Protein AF-A0A453IRW3-F1 (afdb_monomer)

Radius of gyration: 19.06 Å; Cα contacts (8 Å, |Δi|>4): 81; chains: 1; bounding box: 43×28×59 Å

InterPro domains:
  IPR002937 Amine oxidase [PF01593] (15-104)
  IPR036188 FAD/NAD(P)-binding domain superfamily [G3DSA:3.50.50.60] (85-104)
  IPR050281 Flavin monoamine oxidase and related enzymes [PTHR10742] (8-104)

Nearest PDB structures (foldseek):
  3kpf-assembly1_A  TM=9.310E-01  e=2.718E-11  Zea mays
  5lgb-assembly1_A  TM=8.597E-01  e=1.952E-02  Mus musculus
  5mbx-assembly1_A  TM=8.593E-01  e=2.098E-02  Mus musculus
  4czz-assembly1_A  TM=8.901E-01  e=3.734E-02  Homo sapiens
  5lfo-assembly1_A  TM=8.571E-01  e=4.981E-02  Mus musculus

Secondary structure (DSSP, 8-state):
--EEEEE-TTTSTT---EEEEE-THHHHHHHTS-HHHHHHHHHHHHHHHTTTS--PPPS------TTT-TTTSSSS----TT--HHHHHHHT--BTTB---S--

Solvent-accessible surface area (backbone atoms only — not comparable to full-atom values): 6926 Å² total; per-residue (Å²): 134,71,72,50,79,44,77,44,49,90,91,36,71,92,62,86,51,76,48,75,48,63,50,72,71,58,38,59,53,56,62,75,51,55,70,70,57,53,52,52,51,51,43,51,52,49,40,64,75,40,72,90,56,91,72,69,81,76,90,78,85,87,79,86,48,36,61,80,33,93,88,61,58,38,89,74,89,77,84,59,94,86,73,50,74,67,63,53,54,55,62,50,52,60,61,89,95,46,77,51,84,68,97,107

pLDDT: mean 87.74, std 9.17, range [48.78, 96.75]

Mean predicted aligned error: 6.6 Å

Organism: Aegilops tauschii subsp. strangulata (NCBI:txid200361)

Sequence (104 aa):
ELLSVQELEAPYPDANVLLVTVTDEESRRIEQQSDNQTKAEIVEVLRSMFSGEDVPDATDILVPRWWSDRFYRGTFSNWPIGVNRYEYDQLRAPVGRVYFTGEH

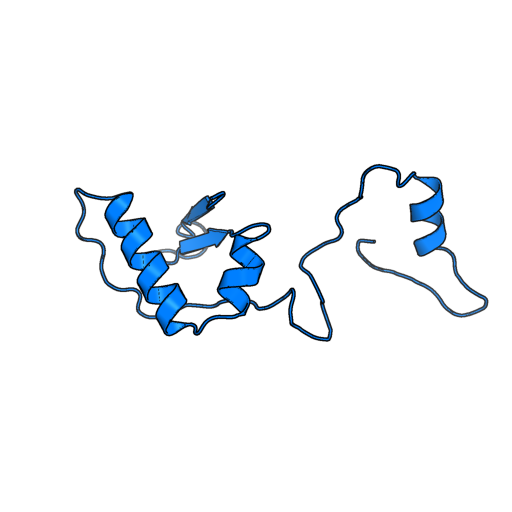Structure (mmCIF, N/CA/C/O backbone):
data_AF-A0A453IRW3-F1
#
_entry.id   AF-A0A453IRW3-F1
#
loop_
_atom_site.group_PDB
_atom_site.id
_atom_site.type_symbol
_atom_site.label_atom_id
_atom_site.label_alt_id
_atom_site.label_comp_id
_atom_site.label_asym_id
_atom_site.label_entity_id
_atom_site.label_seq_id
_atom_site.pdbx_PDB_ins_code
_atom_site.Cartn_x
_atom_site.Cartn_y
_atom_site.Cartn_z
_atom_site.occupancy
_atom_site.B_iso_or_equiv
_atom_site.auth_seq_id
_atom_site.auth_comp_id
_atom_site.auth_asym_id
_atom_site.auth_atom_id
_atom_site.pdbx_PDB_model_num
ATOM 1 N N . GLU A 1 1 ? 10.526 2.188 14.129 1.00 48.78 1 GLU A N 1
ATOM 2 C CA . GLU A 1 1 ? 9.561 1.972 13.034 1.00 48.78 1 GLU A CA 1
ATOM 3 C C . GLU A 1 1 ? 9.171 3.315 12.443 1.00 48.78 1 GLU A C 1
ATOM 5 O O . GLU A 1 1 ? 8.891 4.238 13.201 1.00 48.78 1 GLU A O 1
ATOM 10 N N . LEU A 1 2 ? 9.223 3.463 11.118 1.00 51.84 2 LEU A N 1
ATOM 11 C CA . LEU A 1 2 ? 8.681 4.639 10.436 1.00 51.84 2 LEU A CA 1
ATOM 12 C C . LEU A 1 2 ? 7.240 4.318 10.038 1.00 51.84 2 LEU A C 1
ATOM 14 O O . LEU A 1 2 ? 6.992 3.646 9.041 1.00 51.84 2 LEU A O 1
ATOM 18 N N . LEU A 1 3 ? 6.310 4.775 10.869 1.00 62.78 3 LEU A N 1
ATOM 19 C CA . LEU A 1 3 ? 4.873 4.740 10.634 1.00 62.78 3 LEU A CA 1
ATOM 20 C C . LEU A 1 3 ? 4.394 6.185 10.509 1.00 62.78 3 LEU A C 1
ATOM 22 O O . LEU A 1 3 ? 4.686 7.012 11.374 1.00 62.78 3 LEU A O 1
ATOM 26 N N . SER A 1 4 ? 3.668 6.498 9.439 1.00 76.19 4 SER A N 1
ATOM 27 C CA . SER A 1 4 ? 2.944 7.769 9.328 1.00 76.19 4 SER A CA 1
ATOM 28 C C . SER A 1 4 ? 1.455 7.493 9.211 1.00 76.19 4 SER A C 1
ATOM 30 O O . SER A 1 4 ? 1.061 6.689 8.367 1.00 76.19 4 SER A O 1
ATOM 32 N N . VAL A 1 5 ? 0.645 8.188 10.006 1.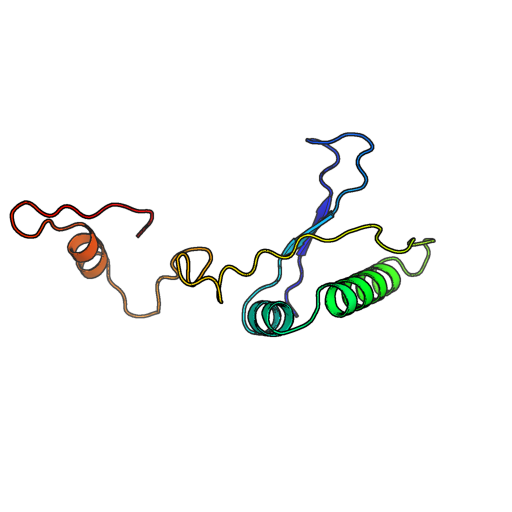00 77.25 5 VAL A N 1
ATOM 33 C CA . VAL A 1 5 ? -0.818 8.099 9.972 1.00 77.25 5 VAL A CA 1
ATOM 34 C C . VAL A 1 5 ? -1.372 9.419 9.445 1.00 77.25 5 VAL A C 1
ATOM 36 O O . VAL A 1 5 ? -0.950 10.487 9.887 1.00 77.25 5 VAL A O 1
ATOM 39 N N . GLN A 1 6 ? -2.285 9.345 8.483 1.00 79.25 6 GLN A N 1
ATOM 40 C CA . GLN A 1 6 ? -2.985 10.486 7.902 1.00 79.25 6 GLN A CA 1
ATOM 41 C C . GLN A 1 6 ? -4.489 10.243 7.962 1.00 79.25 6 GLN A C 1
ATOM 43 O O . GLN A 1 6 ? -4.968 9.167 7.605 1.00 79.25 6 GLN A O 1
ATOM 48 N N . GLU A 1 7 ? -5.233 11.253 8.389 1.00 77.81 7 GLU A N 1
ATOM 49 C CA . GLU A 1 7 ? -6.690 11.242 8.360 1.00 77.81 7 GLU A CA 1
ATOM 50 C C . GLU A 1 7 ? -7.200 11.729 7.000 1.00 77.81 7 GLU A C 1
ATOM 52 O O . GLU A 1 7 ? -6.659 12.672 6.417 1.00 77.81 7 GLU A O 1
ATOM 57 N N . LEU A 1 8 ? -8.241 11.078 6.480 1.00 75.75 8 LEU A N 1
ATOM 58 C CA . LEU A 1 8 ? -8.817 11.376 5.167 1.00 75.75 8 LEU A CA 1
ATOM 59 C C . LEU A 1 8 ? -10.159 12.130 5.251 1.00 75.75 8 LEU A C 1
ATOM 61 O O . LEU A 1 8 ? -11.002 11.977 4.370 1.00 75.75 8 LEU A O 1
ATOM 65 N N . GLU A 1 9 ? -10.353 12.973 6.270 1.00 72.50 9 GLU A N 1
ATOM 66 C CA . GLU A 1 9 ? -11.606 13.717 6.499 1.00 72.50 9 GLU A CA 1
ATOM 67 C C . GLU A 1 9 ? -11.953 14.674 5.342 1.00 72.50 9 GLU A C 1
ATOM 69 O O . GLU A 1 9 ? -13.086 14.706 4.867 1.00 72.50 9 GLU A O 1
ATOM 74 N N . ALA A 1 10 ? -10.969 15.418 4.821 1.00 74.25 10 ALA A N 1
ATOM 75 C CA . ALA A 1 10 ? -11.193 16.382 3.740 1.00 74.25 10 ALA A CA 1
ATOM 76 C C . ALA A 1 10 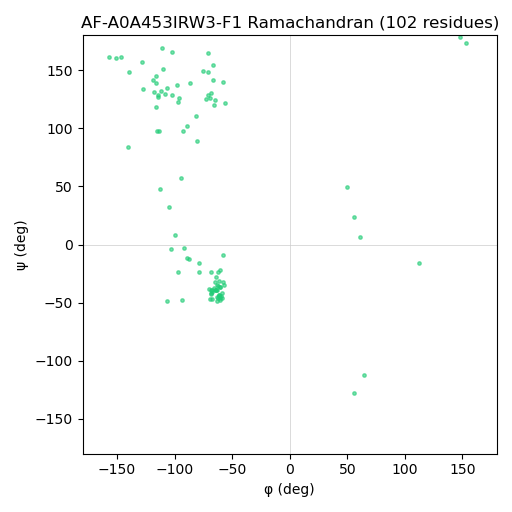? -11.746 15.755 2.438 1.00 74.25 10 ALA A C 1
ATOM 78 O O . ALA A 1 10 ? -12.676 16.322 1.859 1.00 74.25 10 ALA A O 1
ATOM 79 N N . PRO A 1 11 ? -11.212 14.620 1.938 1.00 76.12 11 PRO A N 1
ATOM 80 C CA . PRO A 1 11 ? -11.802 13.932 0.790 1.00 76.12 11 PRO A CA 1
ATOM 81 C C . PRO A 1 11 ? -13.040 13.084 1.133 1.00 76.12 11 PRO A C 1
ATOM 83 O O . PRO A 1 11 ? -13.847 12.850 0.233 1.00 76.12 11 PRO A O 1
ATOM 86 N N . TYR A 1 12 ? -13.210 12.635 2.385 1.00 77.44 12 TYR A N 1
ATOM 87 C CA . TYR A 1 12 ? -14.313 11.758 2.803 1.00 77.44 12 TYR A CA 1
ATOM 88 C C . TYR A 1 12 ? -14.868 12.143 4.187 1.00 77.44 12 TYR A C 1
ATOM 90 O O . TYR A 1 12 ? -14.505 11.526 5.194 1.00 77.44 12 TYR A O 1
ATOM 98 N N . PRO A 1 13 ? -15.784 13.125 4.245 1.00 78.81 13 PRO A N 1
ATOM 99 C CA . PRO A 1 13 ? -16.426 13.522 5.493 1.00 78.81 13 PRO A CA 1
ATOM 100 C C . PRO A 1 13 ? -17.144 12.333 6.138 1.00 78.81 13 PRO A C 1
ATOM 102 O O . PRO A 1 13 ? -17.766 11.533 5.436 1.00 78.81 13 PRO A O 1
ATOM 105 N N . ASP A 1 14 ? -17.049 12.218 7.462 1.00 82.62 14 ASP A N 1
ATOM 106 C CA . ASP A 1 14 ? -17.714 11.196 8.288 1.00 82.62 14 ASP A CA 1
ATOM 107 C C . ASP A 1 14 ? -17.334 9.727 7.991 1.00 82.62 14 ASP A C 1
ATOM 109 O O . ASP A 1 14 ? -17.915 8.803 8.564 1.00 82.62 14 ASP A O 1
ATOM 113 N N . ALA A 1 15 ? -16.350 9.473 7.119 1.00 82.44 15 ALA A N 1
ATOM 114 C CA . ALA A 1 15 ? -15.979 8.113 6.724 1.00 82.44 15 ALA A CA 1
ATOM 115 C C . ALA A 1 15 ? -15.109 7.381 7.763 1.00 82.44 15 ALA A C 1
ATOM 117 O O . ALA A 1 15 ? -14.999 6.158 7.693 1.00 82.44 15 ALA A O 1
ATOM 118 N N . ASN A 1 16 ? -14.509 8.104 8.721 1.00 87.75 16 ASN A N 1
ATOM 119 C CA . ASN A 1 16 ? -13.617 7.568 9.761 1.00 87.75 16 ASN A CA 1
ATOM 120 C C . ASN A 1 16 ? -12.516 6.651 9.187 1.00 87.75 16 ASN A C 1
ATOM 122 O O . ASN A 1 16 ? -12.320 5.524 9.644 1.00 87.75 16 ASN A O 1
ATOM 126 N N . VAL A 1 17 ? -11.817 7.127 8.148 1.00 90.88 17 VAL A N 1
ATOM 127 C CA . VAL A 1 17 ? -10.764 6.372 7.452 1.00 90.88 17 VAL A CA 1
ATOM 128 C C . VAL A 1 17 ? -9.390 6.953 7.764 1.00 90.88 17 VAL A C 1
ATOM 130 O O . VAL A 1 17 ? -9.144 8.147 7.578 1.00 90.88 17 VAL A O 1
ATOM 133 N N . LEU A 1 18 ? -8.474 6.071 8.161 1.00 91.69 18 LEU A N 1
ATOM 134 C CA . LEU A 1 18 ? -7.059 6.376 8.338 1.00 91.69 18 LEU A CA 1
ATOM 135 C C . LEU A 1 18 ? -6.237 5.753 7.208 1.00 91.69 18 LEU A C 1
ATOM 137 O O . LEU A 1 18 ? -6.404 4.580 6.870 1.00 91.69 18 LEU A O 1
ATOM 141 N N . LEU A 1 19 ? -5.309 6.531 6.657 1.00 91.88 19 LEU A N 1
ATOM 142 C CA . LEU A 1 19 ? -4.244 6.051 5.787 1.00 91.88 19 LEU A CA 1
ATOM 143 C C . LEU A 1 19 ? -2.977 5.862 6.619 1.00 91.88 19 LEU A C 1
ATOM 145 O O . LEU A 1 19 ? -2.479 6.806 7.232 1.00 91.88 19 LEU A O 1
ATOM 149 N N . VAL A 1 20 ? -2.440 4.645 6.611 1.00 91.94 20 VAL A N 1
ATOM 150 C CA . VAL A 1 20 ? -1.203 4.301 7.315 1.00 91.94 20 VAL A CA 1
ATOM 151 C C . VAL A 1 20 ? -0.133 3.935 6.294 1.00 91.94 20 VAL A C 1
ATOM 153 O O . VAL A 1 20 ? -0.344 3.067 5.448 1.00 91.94 20 VAL A O 1
ATOM 156 N N . THR A 1 21 ? 1.026 4.580 6.389 1.00 91.81 21 THR A N 1
ATOM 157 C CA . THR A 1 21 ? 2.198 4.258 5.567 1.00 91.81 21 THR A CA 1
ATOM 158 C C . THR A 1 21 ? 3.188 3.452 6.388 1.00 91.81 21 THR A C 1
ATOM 160 O O . THR A 1 21 ? 3.589 3.879 7.472 1.00 91.81 21 THR A O 1
ATOM 163 N N . VAL A 1 22 ? 3.616 2.323 5.828 1.00 92.00 22 VAL A N 1
ATOM 16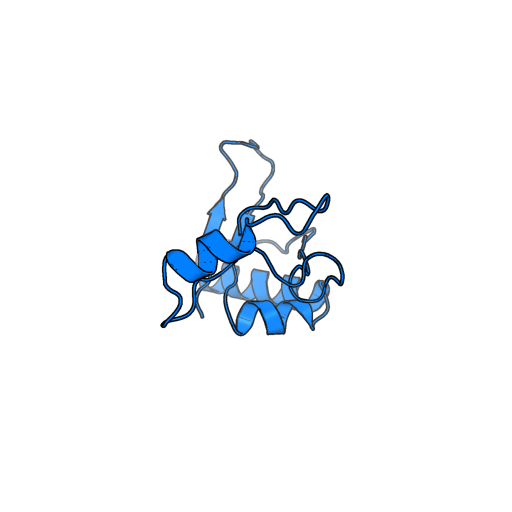4 C CA . VAL A 1 22 ? 4.684 1.468 6.352 1.00 92.00 22 VAL A CA 1
ATOM 165 C C . VAL A 1 22 ? 5.807 1.387 5.331 1.00 92.00 22 VAL A C 1
ATOM 167 O O . VAL A 1 22 ? 5.561 1.342 4.125 1.00 92.00 22 VAL A O 1
ATOM 170 N N . T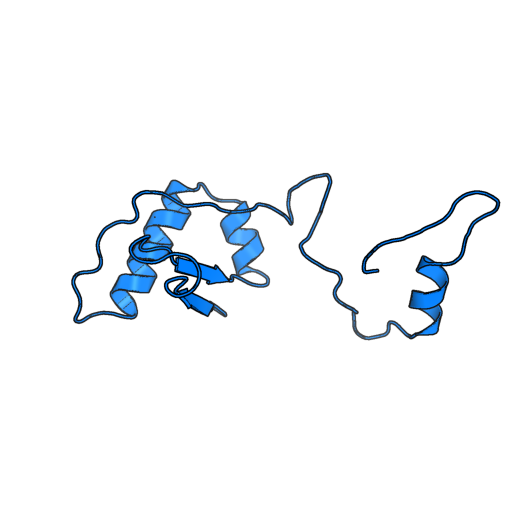HR A 1 23 ? 7.049 1.390 5.801 1.00 90.31 23 THR A N 1
ATOM 171 C CA . THR A 1 23 ? 8.230 1.433 4.931 1.00 90.31 23 THR A CA 1
ATOM 172 C C . THR A 1 23 ? 9.223 0.334 5.276 1.00 90.31 23 THR A C 1
ATOM 174 O O . THR A 1 23 ? 9.281 -0.118 6.416 1.00 90.31 23 THR A O 1
ATOM 177 N N . ASP A 1 24 ? 10.058 -0.013 4.300 1.00 88.88 24 ASP A N 1
ATOM 178 C CA . ASP A 1 24 ? 11.219 -0.893 4.460 1.00 88.88 24 ASP A CA 1
ATOM 179 C C . ASP A 1 24 ? 10.885 -2.281 5.049 1.00 88.88 24 ASP A C 1
ATOM 181 O O . ASP A 1 24 ? 10.020 -2.978 4.517 1.00 88.88 24 ASP A O 1
ATOM 185 N N . GLU A 1 25 ? 11.567 -2.719 6.110 1.00 91.38 25 GLU A N 1
ATOM 186 C CA . GLU A 1 25 ? 11.381 -4.051 6.698 1.00 91.38 25 GLU A CA 1
ATOM 187 C C . GLU A 1 25 ? 9.947 -4.276 7.198 1.00 91.38 25 GLU A C 1
ATOM 189 O O . GLU A 1 25 ? 9.391 -5.359 6.995 1.00 91.38 25 GLU A O 1
ATOM 194 N N . GLU A 1 26 ? 9.308 -3.238 7.748 1.00 91.94 26 GLU A N 1
ATOM 195 C CA . GLU A 1 26 ? 7.934 -3.330 8.250 1.00 91.94 26 GLU A CA 1
ATOM 196 C C . GLU A 1 26 ? 6.921 -3.580 7.134 1.00 91.94 26 GLU A C 1
ATOM 198 O O . GLU A 1 26 ? 5.996 -4.372 7.316 1.00 91.94 26 GLU A O 1
ATOM 203 N N . SER A 1 27 ? 7.104 -2.980 5.950 1.00 92.56 27 SER A N 1
ATOM 204 C CA . SER A 1 27 ? 6.183 -3.238 4.835 1.00 92.56 27 SER A CA 1
ATOM 205 C C . SER A 1 27 ? 6.268 -4.694 4.378 1.00 92.56 27 SER A C 1
ATOM 207 O O . SER A 1 27 ? 5.244 -5.337 4.152 1.00 92.56 27 SER A O 1
ATOM 209 N N . ARG A 1 28 ? 7.477 -5.268 4.340 1.00 92.25 28 ARG A N 1
ATOM 210 C CA . ARG A 1 28 ? 7.678 -6.682 3.989 1.00 92.25 28 ARG A CA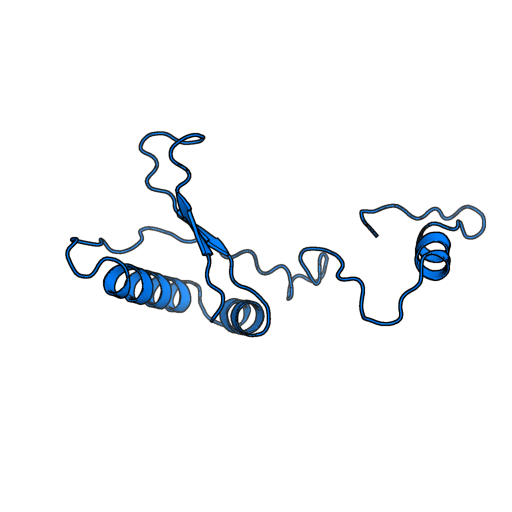 1
ATOM 211 C C . ARG A 1 28 ? 7.118 -7.630 5.044 1.00 92.25 28 ARG A C 1
ATOM 213 O O . ARG A 1 28 ? 6.562 -8.661 4.670 1.00 92.25 28 ARG A O 1
ATOM 220 N N . ARG A 1 29 ? 7.263 -7.303 6.332 1.00 95.06 29 ARG A N 1
ATOM 221 C CA . ARG A 1 29 ? 6.712 -8.096 7.442 1.00 95.06 29 ARG A CA 1
ATOM 222 C C . ARG A 1 29 ? 5.188 -8.137 7.373 1.00 95.06 29 ARG A C 1
ATOM 224 O O . ARG A 1 29 ? 4.606 -9.218 7.410 1.00 95.06 29 ARG A O 1
ATOM 231 N N . ILE A 1 30 ? 4.558 -6.975 7.206 1.00 95.19 30 ILE A N 1
ATOM 232 C CA . ILE A 1 30 ? 3.099 -6.849 7.144 1.00 95.19 30 ILE A CA 1
ATOM 233 C C . ILE A 1 30 ? 2.517 -7.598 5.940 1.00 95.19 30 ILE A C 1
ATOM 235 O O . ILE A 1 30 ? 1.498 -8.269 6.078 1.00 95.19 30 ILE A O 1
ATOM 239 N N . GLU A 1 31 ? 3.164 -7.566 4.770 1.00 95.00 31 GLU A N 1
ATOM 240 C CA . GLU A 1 31 ? 2.676 -8.330 3.610 1.00 95.00 31 GLU A CA 1
ATOM 241 C C . GLU A 1 31 ? 2.670 -9.855 3.836 1.00 95.00 31 GLU A C 1
ATOM 243 O O . GLU A 1 31 ? 1.894 -10.565 3.191 1.00 95.00 31 GLU A O 1
ATOM 248 N N . GLN A 1 32 ? 3.504 -10.360 4.753 1.00 93.94 32 GLN A N 1
ATOM 249 C CA . GLN A 1 32 ? 3.667 -11.788 5.056 1.00 93.94 32 GLN A CA 1
ATOM 250 C C . GLN A 1 32 ? 2.752 -12.293 6.180 1.00 93.94 32 GLN A C 1
ATOM 252 O O . GLN A 1 32 ? 2.758 -13.492 6.469 1.00 93.94 32 GLN A O 1
ATOM 257 N N . GLN A 1 33 ? 1.959 -11.419 6.803 1.00 95.88 33 GLN A N 1
ATOM 258 C CA . GLN A 1 33 ? 1.019 -11.791 7.861 1.00 95.88 33 GLN A CA 1
ATOM 259 C C . GLN A 1 33 ? -0.441 -11.654 7.409 1.00 95.88 33 GLN A C 1
ATOM 261 O O . GLN A 1 33 ? -0.758 -11.137 6.331 1.00 95.88 33 GLN A O 1
ATOM 266 N N . SER A 1 34 ? -1.354 -12.186 8.223 1.00 96.75 34 SER A N 1
ATOM 267 C CA . SER A 1 34 ? -2.788 -12.093 7.937 1.00 96.75 34 SER A CA 1
ATOM 268 C C . SER A 1 34 ? -3.330 -10.692 8.220 1.00 96.75 34 SER A C 1
ATOM 270 O O . SER A 1 34 ? -2.896 -10.036 9.168 1.00 96.75 34 SER A O 1
ATOM 272 N N . ASP A 1 35 ? -4.354 -10.277 7.470 1.00 96.31 35 ASP A N 1
ATOM 273 C CA . ASP A 1 35 ? -5.002 -8.973 7.673 1.00 96.31 35 ASP A CA 1
ATOM 274 C C . ASP A 1 35 ? -5.539 -8.821 9.108 1.00 96.31 35 ASP A C 1
ATOM 276 O O . ASP A 1 35 ? -5.444 -7.753 9.700 1.00 96.31 35 ASP A O 1
ATOM 280 N N . ASN A 1 36 ? -6.019 -9.904 9.730 1.00 96.56 36 ASN A N 1
ATOM 281 C CA . ASN A 1 36 ? -6.476 -9.873 11.122 1.00 96.56 36 ASN A CA 1
ATOM 282 C C . ASN A 1 36 ? -5.352 -9.553 12.118 1.00 96.56 36 ASN A C 1
ATOM 284 O O . ASN A 1 36 ? -5.587 -8.817 13.075 1.00 96.56 36 ASN A O 1
ATOM 288 N N . GLN A 1 37 ? -4.145 -10.086 11.901 1.00 96.69 37 GLN A N 1
ATOM 289 C CA . GLN A 1 37 ? -2.986 -9.767 12.741 1.00 96.69 37 GLN A CA 1
ATOM 290 C C . GLN A 1 37 ? -2.569 -8.310 12.551 1.00 96.69 37 GLN A C 1
ATOM 292 O O . GLN A 1 37 ? -2.434 -7.585 13.530 1.00 96.69 37 GLN A O 1
ATOM 297 N N . THR A 1 38 ? -2.462 -7.849 11.301 1.00 95.81 38 THR A N 1
ATOM 298 C CA . THR A 1 38 ? -2.159 -6.442 10.995 1.00 95.81 38 THR A CA 1
ATOM 299 C C . THR A 1 38 ? -3.196 -5.496 11.589 1.00 95.81 38 THR A C 1
ATOM 301 O O . THR A 1 38 ? -2.835 -4.477 12.167 1.00 95.81 38 THR A O 1
ATOM 304 N N . LYS A 1 39 ? -4.483 -5.840 11.512 1.00 95.75 39 LYS A N 1
ATOM 305 C CA . LYS A 1 39 ? -5.565 -5.033 12.081 1.00 95.75 39 LYS A CA 1
ATOM 306 C C . LYS A 1 39 ? -5.437 -4.895 13.597 1.00 95.75 39 LYS A C 1
ATOM 308 O O . LYS A 1 39 ? -5.599 -3.796 14.117 1.00 95.75 39 LYS A O 1
ATOM 313 N N . ALA A 1 40 ? -5.137 -5.992 14.292 1.00 95.56 40 ALA A N 1
ATOM 314 C CA . ALA A 1 40 ? -4.936 -5.977 15.738 1.00 95.56 40 ALA A CA 1
ATOM 315 C C . ALA A 1 40 ? -3.724 -5.117 16.137 1.00 95.56 40 ALA A C 1
ATOM 317 O O . ALA A 1 40 ? -3.851 -4.276 17.025 1.00 95.56 40 ALA A O 1
ATOM 318 N N . GLU A 1 41 ? -2.595 -5.266 15.434 1.00 95.06 41 GLU A N 1
ATOM 319 C CA . GLU A 1 41 ? -1.387 -4.456 15.656 1.00 95.06 41 GLU A CA 1
ATOM 320 C C . GLU A 1 41 ? -1.656 -2.958 15.444 1.00 95.06 41 GLU A C 1
ATOM 322 O O . GLU A 1 41 ? -1.269 -2.138 16.274 1.00 95.06 41 GLU A O 1
ATOM 327 N N . ILE A 1 42 ? -2.374 -2.583 14.378 1.00 93.69 42 ILE A N 1
ATOM 328 C CA . ILE A 1 42 ? -2.732 -1.181 14.107 1.00 93.69 42 ILE A CA 1
ATOM 329 C C . ILE A 1 42 ? -3.546 -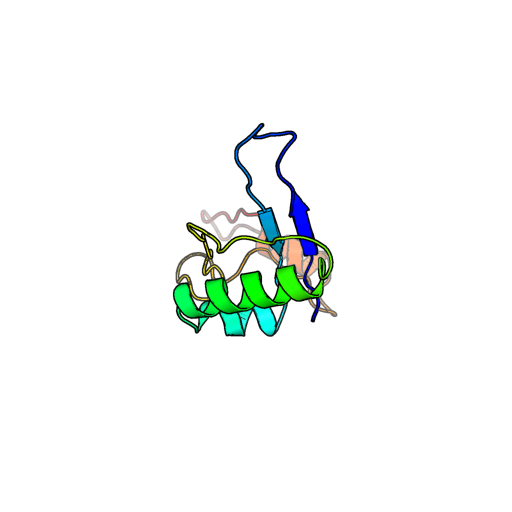0.590 15.264 1.00 93.69 42 ILE A C 1
ATOM 331 O O . ILE A 1 42 ? -3.251 0.516 15.716 1.00 93.69 42 ILE A O 1
ATOM 335 N N . VAL A 1 43 ? -4.555 -1.311 15.763 1.00 94.12 43 VAL A N 1
ATOM 336 C CA . VAL A 1 43 ? -5.396 -0.836 16.875 1.00 94.12 43 VAL A CA 1
ATOM 337 C C . VAL A 1 43 ? -4.576 -0.675 18.159 1.00 94.12 43 VAL A C 1
ATOM 339 O O . VAL A 1 43 ? -4.766 0.301 18.883 1.00 94.12 43 VAL A O 1
ATOM 342 N N . GLU A 1 44 ? -3.642 -1.586 18.438 1.00 94.50 44 GLU A N 1
ATOM 343 C CA . GLU A 1 44 ? -2.732 -1.476 19.585 1.00 94.50 44 GLU A CA 1
ATOM 344 C C . GLU A 1 44 ? -1.833 -0.237 19.481 1.00 94.50 44 GLU A C 1
ATOM 346 O O . GLU A 1 44 ? -1.735 0.543 20.434 1.00 94.50 44 GLU A O 1
ATOM 351 N N . VAL A 1 45 ? -1.249 0.005 18.304 1.00 93.38 45 VAL A N 1
ATOM 352 C CA . VAL A 1 45 ? -0.436 1.200 18.045 1.00 93.38 45 VAL A CA 1
ATOM 353 C C . VAL A 1 45 ? -1.269 2.469 18.225 1.00 93.38 45 VAL A C 1
ATOM 355 O O . VAL A 1 45 ? -0.840 3.368 18.949 1.00 93.38 45 VAL A O 1
ATOM 358 N N . LEU A 1 46 ? -2.477 2.537 17.656 1.00 92.94 46 LEU A N 1
ATOM 359 C CA . LEU A 1 46 ? -3.361 3.701 17.793 1.00 92.94 46 LEU A CA 1
ATOM 360 C C . LEU A 1 46 ? -3.749 3.955 19.255 1.00 92.94 46 LEU A C 1
ATOM 362 O O . LEU A 1 46 ? -3.658 5.089 19.717 1.00 92.94 46 LEU A O 1
ATOM 366 N N . ARG A 1 47 ? -4.096 2.915 20.019 1.00 94.62 47 ARG A 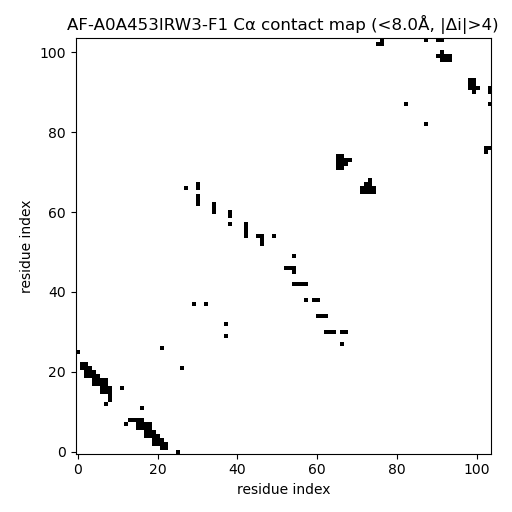N 1
ATOM 367 C CA . ARG A 1 47 ? -4.366 3.034 21.464 1.00 94.62 47 ARG A CA 1
ATOM 368 C C . ARG A 1 47 ? -3.156 3.540 22.243 1.00 94.62 47 ARG A C 1
ATOM 370 O O . ARG A 1 47 ? -3.319 4.311 23.182 1.00 94.62 47 ARG A O 1
ATOM 377 N N . SER A 1 48 ? -1.943 3.145 21.854 1.00 93.50 48 SER A N 1
ATOM 378 C CA . SER A 1 48 ? -0.721 3.656 22.487 1.00 93.50 48 SER A CA 1
ATOM 379 C C . SER A 1 48 ? -0.486 5.141 22.178 1.00 93.50 48 SER A C 1
ATOM 381 O O . SER A 1 48 ? -0.108 5.905 23.066 1.00 93.50 48 SER A O 1
ATOM 383 N N . MET A 1 49 ? -0.765 5.567 20.940 1.00 92.25 49 MET A N 1
ATOM 384 C CA . MET A 1 49 ? -0.616 6.954 20.492 1.00 92.25 49 MET A CA 1
ATOM 385 C C . MET A 1 49 ? -1.663 7.876 21.125 1.00 92.25 49 MET A C 1
ATOM 387 O O . MET A 1 49 ? -1.338 8.997 21.512 1.00 92.25 49 MET A O 1
ATOM 391 N N . PHE A 1 50 ? -2.896 7.391 21.275 1.00 90.38 50 PHE A N 1
ATOM 392 C CA . PHE A 1 50 ? -4.045 8.132 21.798 1.00 90.38 50 PHE A CA 1
ATOM 393 C C . PHE A 1 50 ? -4.506 7.575 23.152 1.00 90.38 50 PHE A C 1
ATOM 395 O O . PHE A 1 50 ? -5.688 7.347 23.375 1.00 90.38 50 PHE A O 1
ATOM 402 N N . SER A 1 51 ? -3.568 7.364 24.078 1.00 85.88 51 SER A N 1
ATOM 403 C CA . SER A 1 51 ? -3.803 6.706 25.381 1.00 85.88 51 SER A CA 1
ATOM 404 C C . SER A 1 51 ? -4.863 7.342 26.303 1.00 85.88 51 SER A C 1
ATOM 406 O O . SER A 1 51 ? -5.213 6.746 27.321 1.00 85.88 51 SER A O 1
ATOM 408 N N . GLY A 1 52 ? -5.376 8.532 25.974 1.00 88.06 52 GLY A N 1
ATOM 409 C CA . GLY A 1 52 ? -6.471 9.200 26.688 1.00 88.06 52 GLY A CA 1
ATOM 410 C C . GLY A 1 52 ? -7.836 9.126 25.997 1.00 88.06 52 GLY A C 1
ATOM 411 O O . GLY A 1 52 ? -8.810 9.609 26.565 1.00 88.06 52 GLY A O 1
ATOM 412 N N . GLU A 1 53 ? -7.909 8.541 24.803 1.00 91.94 53 GLU A N 1
ATOM 413 C CA . GLU A 1 53 ? -9.116 8.463 23.981 1.00 91.94 53 GLU A CA 1
ATOM 414 C C . GLU A 1 53 ? -9.643 7.025 23.915 1.00 91.94 53 GLU A C 1
ATOM 416 O O . GLU A 1 53 ? -8.884 6.053 23.987 1.00 91.94 53 GLU A O 1
ATOM 421 N N . ASP A 1 54 ? -10.956 6.882 23.738 1.00 92.19 54 ASP A N 1
ATOM 422 C CA . ASP A 1 54 ? -11.573 5.583 23.466 1.00 92.19 54 ASP A CA 1
ATOM 423 C C . ASP A 1 54 ? -11.406 5.232 21.982 1.00 92.19 54 ASP A C 1
ATOM 425 O O . ASP A 1 54 ? -12.224 5.600 21.140 1.00 92.19 54 ASP A O 1
ATOM 429 N N . VAL A 1 55 ? -10.295 4.566 21.649 1.00 93.31 55 VAL A N 1
ATOM 430 C CA . VAL A 1 55 ? -10.014 4.107 20.281 1.00 93.31 55 VAL A CA 1
ATOM 431 C C . VAL A 1 55 ? -10.760 2.787 20.015 1.00 93.31 55 VAL A C 1
ATOM 433 O O . VAL A 1 55 ? -10.375 1.740 20.571 1.00 93.31 55 VAL A O 1
ATOM 436 N N . PRO A 1 56 ? -11.790 2.793 19.142 1.00 93.62 56 PRO A N 1
ATOM 437 C CA . PRO A 1 56 ? -12.569 1.601 18.836 1.00 93.62 56 PRO A CA 1
ATOM 438 C C . PRO A 1 56 ? -11.758 0.593 18.015 1.00 93.62 56 PRO A C 1
ATOM 440 O O . PRO A 1 56 ? -10.724 0.910 17.424 1.00 93.62 56 PRO A O 1
ATOM 443 N N . ASP A 1 57 ? -12.251 -0.641 17.947 1.00 93.06 57 ASP A N 1
ATOM 444 C CA . ASP A 1 57 ? -11.696 -1.633 17.029 1.00 93.06 57 ASP A CA 1
ATOM 445 C C . ASP A 1 57 ? -11.964 -1.239 15.567 1.00 93.06 57 ASP A C 1
ATOM 447 O O . ASP A 1 57 ? -13.050 -0.772 15.214 1.00 93.06 57 ASP A O 1
ATOM 451 N N . ALA A 1 58 ? -10.988 -1.487 14.691 1.00 93.19 58 ALA A N 1
ATOM 452 C CA . ALA A 1 58 ? -11.152 -1.273 13.259 1.00 93.19 58 ALA A CA 1
ATOM 453 C C . ALA A 1 58 ? -12.142 -2.283 12.649 1.00 93.19 58 ALA A C 1
ATOM 455 O O . ALA A 1 58 ? -12.023 -3.507 12.819 1.00 93.19 58 ALA A O 1
ATOM 456 N N . THR A 1 59 ? -13.101 -1.769 11.879 1.00 94.44 59 THR A N 1
ATOM 457 C CA . THR A 1 59 ? -14.106 -2.581 11.182 1.00 94.44 59 THR A CA 1
ATOM 458 C C . THR A 1 59 ? -13.473 -3.383 10.047 1.00 94.44 59 THR A C 1
ATOM 460 O O . THR A 1 59 ? -13.653 -4.600 9.986 1.00 94.44 59 THR A O 1
ATOM 463 N N . ASP A 1 60 ? -12.646 -2.736 9.228 1.00 94.50 60 ASP A N 1
ATOM 464 C CA . ASP A 1 60 ? -11.993 -3.326 8.059 1.00 94.50 60 ASP A CA 1
ATOM 465 C C . ASP A 1 60 ? -10.600 -2.720 7.827 1.00 94.50 60 ASP A C 1
ATOM 467 O O . ASP A 1 60 ? -10.291 -1.648 8.351 1.00 94.50 60 ASP A O 1
ATOM 471 N N . ILE A 1 61 ? -9.760 -3.409 7.052 1.00 95.69 61 ILE A N 1
ATOM 472 C CA . ILE A 1 61 ? -8.478 -2.884 6.573 1.00 95.69 61 ILE A CA 1
ATOM 473 C C . ILE A 1 61 ? -8.240 -3.286 5.118 1.00 95.69 61 ILE A C 1
ATOM 475 O O . ILE A 1 61 ? -8.603 -4.373 4.681 1.00 95.69 61 ILE A O 1
ATOM 479 N N . LEU A 1 62 ? -7.536 -2.426 4.385 1.00 94.88 62 LEU A N 1
ATOM 480 C CA . LEU A 1 62 ? -6.994 -2.751 3.072 1.00 94.88 62 LEU A CA 1
ATOM 481 C C . LEU A 1 62 ? -5.471 -2.696 3.145 1.00 94.88 62 LEU A C 1
ATOM 483 O O . LEU A 1 62 ? -4.903 -1.637 3.398 1.00 94.88 62 LEU A O 1
ATOM 487 N N . VAL A 1 63 ? -4.819 -3.829 2.882 1.00 94.75 63 VAL A N 1
ATOM 488 C CA . VAL A 1 63 ? -3.355 -3.935 2.823 1.00 94.75 63 VAL A CA 1
ATOM 489 C C . VAL A 1 63 ? -2.936 -4.284 1.396 1.00 94.75 63 VAL A C 1
ATOM 491 O O . VAL A 1 63 ? -2.981 -5.456 1.004 1.00 94.75 63 VAL A O 1
ATOM 494 N N . PRO A 1 64 ? -2.542 -3.291 0.582 1.00 92.94 64 PRO A N 1
ATOM 495 C CA . PRO A 1 64 ? -1.983 -3.551 -0.735 1.00 92.94 64 PRO A CA 1
ATOM 496 C C . PRO A 1 64 ? -0.638 -4.273 -0.611 1.00 92.94 64 PRO A C 1
ATOM 498 O O . PRO A 1 64 ? 0.304 -3.749 -0.021 1.00 92.94 64 PRO A O 1
ATOM 501 N N . ARG A 1 65 ? -0.546 -5.477 -1.180 1.00 94.31 65 ARG A N 1
ATOM 502 C CA . ARG A 1 65 ? 0.654 -6.322 -1.119 1.00 94.31 65 ARG A CA 1
ATOM 503 C C . ARG A 1 65 ? 1.551 -6.127 -2.342 1.00 94.31 65 ARG A C 1
ATOM 505 O O . ARG A 1 65 ? 1.784 -7.050 -3.121 1.00 94.31 65 ARG A O 1
ATOM 512 N N . TRP A 1 66 ? 1.970 -4.885 -2.570 1.00 94.44 66 TRP A N 1
ATOM 513 C CA . TRP A 1 66 ? 2.667 -4.483 -3.794 1.00 94.44 66 TRP A CA 1
ATOM 514 C C . TRP A 1 66 ? 4.001 -5.200 -3.995 1.00 94.44 66 TRP A C 1
ATOM 516 O O . TRP A 1 66 ? 4.365 -5.494 -5.134 1.00 94.44 66 TRP A O 1
ATOM 526 N N . TRP A 1 67 ? 4.735 -5.478 -2.915 1.00 92.50 67 TRP A N 1
ATOM 527 C CA . TRP A 1 67 ? 6.040 -6.129 -2.995 1.00 92.50 67 TRP A CA 1
ATOM 528 C C . TRP A 1 67 ? 5.922 -7.585 -3.457 1.00 92.50 67 TRP A C 1
ATOM 530 O O . TRP A 1 67 ? 6.713 -8.036 -4.288 1.00 92.50 67 TRP A O 1
ATOM 540 N N . SER A 1 68 ? 4.926 -8.313 -2.953 1.00 92.00 68 SER A N 1
ATOM 541 C CA . SER A 1 68 ? 4.685 -9.716 -3.304 1.00 92.00 68 SER A CA 1
ATOM 542 C C . SER A 1 68 ? 3.796 -9.915 -4.538 1.00 92.00 68 SER A C 1
ATOM 544 O O . SER A 1 68 ? 3.766 -11.017 -5.097 1.00 92.00 68 SER A O 1
ATOM 546 N N . ASP A 1 69 ? 3.116 -8.871 -5.023 1.00 94.19 69 ASP A N 1
ATOM 547 C CA . ASP A 1 69 ? 2.349 -8.944 -6.264 1.00 94.19 69 ASP A CA 1
ATOM 548 C C . ASP A 1 69 ? 3.271 -9.182 -7.472 1.00 94.19 69 ASP A C 1
ATOM 550 O O . ASP A 1 69 ? 4.198 -8.420 -7.764 1.00 94.19 69 ASP A O 1
ATOM 554 N N . ARG A 1 70 ? 2.981 -10.251 -8.224 1.00 94.50 70 ARG A N 1
ATOM 555 C CA . ARG A 1 70 ? 3.792 -10.691 -9.368 1.00 94.50 70 ARG A CA 1
ATOM 556 C C . ARG A 1 70 ? 3.902 -9.662 -10.499 1.00 94.50 70 ARG A C 1
ATOM 558 O O . ARG A 1 70 ? 4.830 -9.787 -11.300 1.00 94.50 70 ARG A O 1
ATOM 565 N N . PHE A 1 71 ? 2.967 -8.717 -10.589 1.00 93.31 71 PHE A N 1
ATOM 566 C CA . PHE A 1 71 ? 2.879 -7.698 -11.633 1.00 93.31 71 PHE A CA 1
ATOM 567 C C . PHE A 1 71 ? 3.487 -6.349 -11.233 1.00 93.31 71 PHE A C 1
ATOM 569 O O . PHE A 1 71 ? 3.887 -5.611 -12.129 1.00 93.31 71 PHE A O 1
ATOM 576 N N . TYR A 1 72 ? 3.591 -6.041 -9.935 1.00 90.31 72 TYR A N 1
ATOM 577 C CA . TYR A 1 72 ? 4.123 -4.759 -9.447 1.00 90.31 72 TYR A CA 1
ATOM 578 C C . TYR A 1 72 ? 5.520 -4.902 -8.837 1.00 90.31 72 TYR A C 1
ATOM 580 O O . TYR A 1 72 ? 6.432 -4.171 -9.212 1.00 90.31 72 TYR A O 1
ATOM 588 N N . ARG A 1 73 ? 5.718 -5.886 -7.948 1.00 90.88 73 ARG A N 1
ATOM 589 C CA . ARG A 1 73 ? 6.985 -6.155 -7.237 1.00 90.88 73 ARG A CA 1
ATOM 590 C C . ARG A 1 73 ? 7.555 -4.965 -6.450 1.00 90.88 73 ARG A C 1
ATOM 592 O O . ARG A 1 73 ? 8.757 -4.908 -6.188 1.00 90.88 73 ARG A O 1
ATOM 599 N N . GLY A 1 74 ? 6.706 -4.018 -6.069 1.00 91.19 74 GLY A N 1
ATOM 600 C CA . GLY A 1 74 ? 7.073 -2.775 -5.399 1.00 91.19 74 GLY A CA 1
ATOM 601 C C . GLY A 1 74 ? 6.069 -1.660 -5.680 1.00 91.19 74 GLY A C 1
ATOM 602 O O . GLY A 1 74 ? 5.147 -1.825 -6.473 1.00 91.19 74 GLY A O 1
ATOM 603 N N . THR A 1 75 ? 6.243 -0.524 -5.006 1.00 89.31 75 THR A N 1
ATOM 604 C CA . THR A 1 75 ? 5.358 0.645 -5.133 1.00 89.31 75 THR A CA 1
ATOM 605 C C . THR A 1 75 ? 5.854 1.642 -6.172 1.00 89.31 75 THR A C 1
ATOM 607 O O . THR A 1 75 ? 5.078 2.107 -6.997 1.00 89.31 75 THR A O 1
ATOM 610 N N . PHE A 1 76 ? 7.141 1.977 -6.107 1.00 82.56 76 PHE A N 1
ATOM 611 C CA . PHE A 1 76 ? 7.824 2.913 -6.991 1.00 82.56 76 PHE A CA 1
ATOM 612 C C . PHE A 1 76 ? 9.324 2.613 -6.989 1.00 82.56 76 PHE A C 1
ATOM 614 O O . PHE A 1 76 ? 9.860 1.948 -6.097 1.00 82.56 76 PHE A O 1
ATOM 621 N N . SER A 1 77 ? 10.013 3.110 -8.003 1.00 83.12 77 SER A N 1
ATOM 622 C CA . SER A 1 77 ? 11.454 2.981 -8.164 1.00 83.12 77 SER A CA 1
ATOM 623 C C . SER A 1 77 ? 12.209 3.829 -7.151 1.00 83.12 77 SER A C 1
ATOM 625 O O . SER A 1 77 ? 12.005 5.034 -7.018 1.00 83.12 77 SER A O 1
ATOM 627 N N . ASN A 1 78 ? 13.139 3.182 -6.455 1.00 80.88 78 ASN A N 1
ATOM 628 C CA . ASN A 1 78 ? 14.163 3.867 -5.687 1.00 80.88 78 ASN A CA 1
ATOM 629 C C . ASN A 1 78 ? 15.442 3.924 -6.524 1.00 80.88 78 ASN A C 1
ATOM 631 O O . ASN A 1 78 ? 15.805 2.930 -7.149 1.00 80.88 78 ASN A O 1
ATOM 635 N N . TRP A 1 79 ? 16.124 5.066 -6.523 1.00 76.44 79 TRP A N 1
ATOM 636 C CA . TRP A 1 79 ? 17.395 5.243 -7.219 1.00 76.44 79 TRP A CA 1
ATOM 637 C C . TRP A 1 79 ? 18.523 4.866 -6.263 1.00 76.44 79 TRP A C 1
ATOM 639 O O . TRP A 1 79 ? 18.841 5.651 -5.363 1.00 76.44 79 TRP A O 1
ATOM 649 N N . PRO A 1 80 ? 19.116 3.666 -6.390 1.00 73.12 80 PRO A N 1
ATOM 650 C CA . PRO A 1 80 ? 20.165 3.268 -5.479 1.00 73.12 80 PRO A CA 1
ATOM 651 C C . PRO A 1 80 ? 21.397 4.148 -5.677 1.00 73.12 80 PRO A C 1
ATOM 653 O O . PRO A 1 80 ? 21.656 4.696 -6.754 1.00 73.12 80 PRO A O 1
ATOM 656 N N . ILE A 1 81 ? 22.182 4.254 -4.610 1.00 75.06 81 ILE A N 1
ATOM 657 C CA . ILE A 1 81 ? 23.453 4.971 -4.628 1.00 75.06 81 ILE A CA 1
ATOM 658 C C . ILE A 1 81 ? 24.329 4.372 -5.733 1.00 75.06 81 ILE A C 1
ATOM 660 O O . ILE A 1 81 ? 24.624 3.179 -5.719 1.00 75.06 81 ILE A O 1
ATOM 664 N N . GLY A 1 82 ? 24.742 5.214 -6.681 1.00 75.38 82 GLY A N 1
ATOM 665 C CA . GLY A 1 82 ? 25.585 4.822 -7.810 1.00 75.38 82 GLY A CA 1
ATOM 666 C C . GLY A 1 82 ? 24.891 4.875 -9.169 1.00 75.38 82 GLY A C 1
ATOM 667 O O . GLY A 1 82 ? 25.604 4.939 -10.166 1.00 75.38 82 GLY A O 1
ATOM 668 N N . VAL A 1 83 ? 23.554 4.936 -9.221 1.00 77.75 83 VAL A N 1
ATOM 669 C CA . VAL A 1 83 ? 22.849 5.129 -10.497 1.00 77.75 83 VAL A CA 1
ATOM 670 C C . VAL A 1 83 ? 23.024 6.563 -10.976 1.00 77.75 83 VAL A C 1
ATOM 672 O O . VAL A 1 83 ? 22.729 7.519 -10.255 1.00 77.75 83 VAL A O 1
ATOM 675 N N . ASN A 1 84 ? 23.509 6.721 -12.203 1.00 78.38 84 ASN A N 1
ATOM 676 C CA . ASN A 1 84 ? 23.663 8.022 -12.838 1.00 78.38 84 ASN A CA 1
ATOM 677 C C . ASN A 1 84 ? 22.549 8.287 -13.864 1.00 78.38 84 ASN A C 1
ATOM 679 O O . ASN A 1 84 ? 21.818 7.401 -14.301 1.00 78.38 84 ASN A O 1
ATOM 683 N N . ARG A 1 85 ? 22.426 9.552 -14.273 1.00 78.06 85 ARG A N 1
ATOM 684 C CA . ARG A 1 85 ? 21.389 10.001 -15.215 1.00 78.06 85 ARG A CA 1
ATOM 685 C C . ARG A 1 85 ? 21.432 9.266 -16.561 1.00 78.06 85 ARG A C 1
ATOM 687 O O . ARG A 1 85 ? 20.389 9.044 -17.158 1.00 78.06 85 ARG A O 1
ATOM 694 N N . TYR A 1 86 ? 22.625 8.871 -17.009 1.00 79.81 86 TYR A N 1
ATOM 695 C CA . TYR A 1 86 ? 22.803 8.152 -18.266 1.00 79.81 86 TYR A CA 1
ATOM 696 C C . TYR A 1 86 ? 22.185 6.750 -18.207 1.00 79.81 86 TYR A C 1
ATOM 698 O O . TYR A 1 86 ? 21.527 6.343 -19.158 1.00 79.81 86 TYR A O 1
ATOM 706 N N . GLU A 1 87 ? 22.333 6.031 -17.094 1.00 81.06 87 GLU A N 1
ATOM 707 C CA . GLU A 1 87 ? 21.725 4.704 -16.911 1.00 81.06 87 GLU A CA 1
ATOM 708 C C . GLU A 1 87 ? 20.194 4.764 -16.928 1.00 81.06 87 GLU A C 1
ATOM 710 O O . GLU A 1 87 ? 19.551 3.875 -17.480 1.00 81.06 87 GLU A O 1
ATOM 715 N N . TYR A 1 88 ? 19.607 5.843 -16.409 1.00 79.06 88 TYR A N 1
ATOM 716 C CA . TYR A 1 88 ? 18.165 6.072 -16.495 1.00 79.06 88 TYR A CA 1
ATOM 717 C C . TYR A 1 88 ? 17.700 6.348 -17.929 1.00 79.06 88 TYR A C 1
ATOM 719 O O . TYR A 1 88 ? 16.714 5.775 -18.388 1.00 79.06 88 TYR A O 1
ATOM 727 N N . ASP A 1 89 ? 18.444 7.158 -18.685 1.00 83.25 89 ASP A N 1
ATOM 728 C CA . ASP A 1 89 ? 18.132 7.400 -20.098 1.00 83.25 89 ASP A CA 1
ATOM 729 C C . ASP A 1 89 ? 18.192 6.100 -20.923 1.00 83.25 89 ASP A C 1
ATOM 731 O O . ASP A 1 89 ? 17.409 5.925 -21.861 1.00 83.25 89 ASP A O 1
ATOM 735 N N . GLN A 1 90 ? 19.062 5.150 -20.550 1.00 86.31 90 GLN A N 1
ATOM 736 C CA . GLN A 1 90 ? 19.108 3.831 -21.189 1.00 86.31 90 GLN A CA 1
ATOM 737 C C . GLN A 1 90 ? 17.830 3.010 -20.962 1.00 86.31 90 GLN A C 1
ATOM 739 O O . GLN A 1 90 ? 17.441 2.270 -21.863 1.00 86.31 90 GLN A O 1
ATOM 744 N N . LEU A 1 91 ? 17.137 3.150 -19.824 1.00 86.62 91 LEU A N 1
ATOM 745 C CA . LEU A 1 91 ? 15.875 2.433 -19.568 1.00 86.62 91 LEU A CA 1
ATOM 746 C C . LEU A 1 91 ? 14.760 2.846 -20.538 1.00 86.62 91 LEU A C 1
ATOM 748 O O . LEU A 1 91 ? 13.881 2.047 -20.855 1.00 86.62 91 LEU A O 1
ATOM 752 N N . ARG A 1 92 ? 14.811 4.084 -21.042 1.00 88.00 92 ARG A N 1
ATOM 753 C CA . ARG A 1 92 ? 13.835 4.627 -22.000 1.00 88.00 92 ARG A CA 1
ATOM 754 C C . ARG A 1 92 ? 14.220 4.355 -23.456 1.00 88.00 92 ARG A C 1
ATOM 756 O O . ARG A 1 92 ? 13.416 4.604 -24.358 1.00 88.00 92 ARG A O 1
ATOM 763 N N . ALA A 1 93 ? 15.444 3.892 -23.709 1.00 90.62 93 ALA A N 1
ATOM 764 C CA . ALA A 1 93 ? 15.961 3.731 -25.058 1.00 90.62 93 ALA A CA 1
ATOM 765 C C . ALA A 1 93 ? 15.230 2.588 -25.792 1.00 90.62 93 ALA A C 1
ATOM 767 O O . ALA A 1 93 ? 15.172 1.463 -25.292 1.00 90.62 93 ALA A O 1
ATOM 768 N N . PRO A 1 94 ? 14.668 2.833 -26.990 1.00 92.62 94 PRO A N 1
ATOM 769 C CA . PRO A 1 94 ? 13.989 1.788 -27.741 1.00 92.62 94 PRO A CA 1
ATOM 770 C C . PRO A 1 94 ? 14.982 0.760 -28.295 1.00 92.62 94 PRO A C 1
ATOM 772 O O . PRO A 1 94 ? 16.097 1.09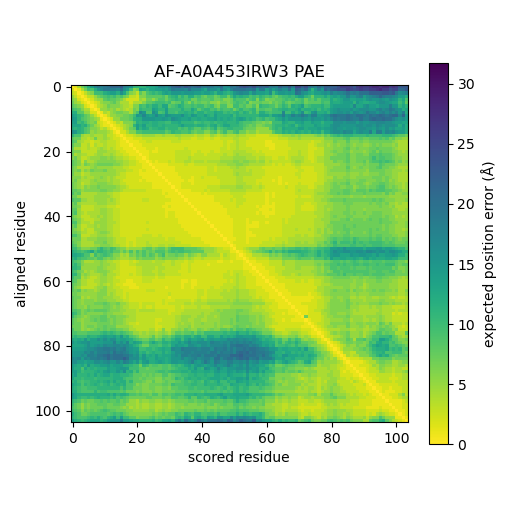4 -28.699 1.00 92.62 94 PRO A O 1
ATOM 775 N N . VAL A 1 95 ? 14.533 -0.491 -28.414 1.00 95.12 95 VAL A N 1
ATOM 776 C CA . VAL A 1 95 ? 15.278 -1.573 -29.074 1.00 95.12 95 VAL A CA 1
ATOM 777 C C . VAL A 1 95 ? 14.521 -1.982 -30.335 1.00 95.12 95 VAL A C 1
ATOM 779 O O . VAL A 1 95 ? 13.539 -2.727 -30.300 1.00 95.12 95 VAL A O 1
ATOM 782 N N . GLY A 1 96 ? 14.949 -1.455 -31.484 1.00 94.81 96 GLY A N 1
ATOM 783 C CA . GLY A 1 96 ? 14.256 -1.655 -32.758 1.00 94.81 96 GLY A CA 1
ATOM 784 C C . GLY A 1 96 ? 12.856 -1.031 -32.749 1.00 94.81 96 GLY A C 1
ATOM 785 O O . GLY A 1 96 ? 12.724 0.187 -32.731 1.00 94.81 96 GLY A O 1
ATOM 786 N N . ARG A 1 97 ? 11.811 -1.869 -32.788 1.00 95.88 97 ARG A N 1
ATOM 787 C CA . ARG A 1 97 ? 10.394 -1.445 -32.711 1.00 95.88 97 ARG A CA 1
ATOM 788 C C . ARG A 1 97 ? 9.784 -1.622 -31.315 1.00 95.88 97 ARG A C 1
ATOM 790 O O . ARG A 1 97 ? 8.572 -1.501 -31.165 1.00 95.88 97 ARG A O 1
ATOM 797 N N . VAL A 1 98 ? 10.600 -1.967 -30.322 1.00 95.19 98 VAL A N 1
ATOM 798 C CA . VAL A 1 98 ? 10.177 -2.121 -28.929 1.00 95.19 98 VAL A CA 1
ATOM 799 C C . VAL A 1 98 ? 10.472 -0.822 -28.190 1.00 95.19 98 VAL A C 1
ATOM 801 O O . VAL A 1 98 ? 11.603 -0.340 -28.216 1.00 95.19 98 VAL A O 1
ATOM 804 N N . TYR A 1 99 ? 9.448 -0.268 -27.547 1.00 93.62 99 TYR A N 1
ATOM 805 C CA . TYR A 1 99 ? 9.506 0.993 -26.811 1.00 93.62 99 TYR A CA 1
ATOM 806 C C . TYR A 1 99 ? 9.241 0.736 -25.329 1.00 93.62 99 TYR A C 1
ATOM 808 O O . TYR A 1 99 ? 8.423 -0.119 -24.989 1.00 93.62 99 TYR A O 1
ATOM 816 N N . PHE A 1 100 ? 9.905 1.503 -24.468 1.00 93.62 100 PHE A N 1
ATOM 817 C CA . PHE A 1 100 ? 9.793 1.400 -23.016 1.00 93.62 100 PHE A CA 1
ATOM 818 C C . PHE A 1 100 ? 9.198 2.691 -22.448 1.00 93.62 100 PHE A C 1
ATOM 820 O O . PHE A 1 100 ? 9.498 3.791 -22.914 1.00 93.62 100 PHE A O 1
ATOM 827 N N . THR A 1 101 ? 8.307 2.554 -21.470 1.00 90.94 101 THR A N 1
ATOM 828 C CA . THR A 1 101 ? 7.643 3.665 -20.780 1.00 90.94 101 THR A CA 1
ATOM 829 C C . THR A 1 101 ? 7.301 3.251 -19.351 1.00 90.94 101 THR A C 1
ATOM 831 O O . THR A 1 101 ? 7.257 2.060 -19.047 1.00 90.94 101 THR A O 1
ATOM 834 N N . GLY A 1 102 ? 7.071 4.230 -18.483 1.00 87.75 102 GLY A N 1
ATOM 835 C CA . GLY A 1 102 ? 6.871 4.043 -17.051 1.00 87.75 102 GLY A CA 1
ATOM 836 C C . GLY A 1 102 ? 7.399 5.239 -16.263 1.00 87.75 102 GLY A C 1
ATOM 837 O O . GLY A 1 102 ? 7.912 6.202 -16.844 1.00 87.75 102 GLY A O 1
ATOM 838 N N . GLU A 1 103 ? 7.243 5.182 -14.940 1.00 84.44 103 GLU A N 1
ATOM 839 C CA . GLU A 1 103 ? 7.872 6.143 -14.022 1.00 84.44 103 GLU A CA 1
ATOM 840 C C . GLU A 1 103 ? 9.404 5.997 -13.963 1.00 84.44 103 GLU A C 1
ATOM 842 O O . GLU A 1 103 ? 10.107 6.959 -13.653 1.00 84.44 103 GLU A O 1
ATOM 847 N N . HIS A 1 104 ? 9.911 4.808 -14.295 1.00 68.56 104 HIS A N 1
ATOM 848 C CA . HIS A 1 104 ? 11.332 4.495 -14.451 1.00 68.56 104 HIS A CA 1
ATOM 849 C C . HIS A 1 104 ? 11.888 5.018 -15.776 1.00 68.56 104 HIS A C 1
ATOM 851 O O . HIS A 1 104 ? 11.087 5.369 -16.674 1.00 68.56 104 HIS A O 1
#

Foldseek 3Di:
DDKDKDDPCVVPPPPRDIDIDDDDPRLVVVLPDDQVVVQVVVQVVVCVVCVPDDRDRDPDDDRDNQCPPPVRVDDDDDDDPPDDPVNVVVQQDADPPRGHDDPD